Protein AF-A0A945CKW8-F1 (afdb_monomer)

Mean predicted aligned error: 10.87 Å

Foldseek 3Di:
DDDDDDDDDDPVVLVVLCVVCVVVVHDSVVSVVVVVCVVVVVVVVVVVVVVVVVVCVVVDDPPVDDDDDPVNVPDD

Sequence (76 aa):
MSKNVTIRLDEAVIKKCRHAAVETDKSLSQWIADELVKVVSAQDVEQAAKKRALRRLEAGFSLGGKPLTRGEIYAE

Secondary structure (DSSP, 8-state):
----------HHHHHHHHHHHHHTT--HHHHHHHHHHHHHHHHHHHHHHHHHHHHHHHH----SPPPPPHHHHS--

Solvent-accessible surface area (backbone atoms only — not comparable to full-atom values): 4828 Å² total; per-residue (Å²): 134,90,79,92,81,91,78,91,75,56,69,74,55,54,53,53,47,42,53,57,11,56,79,65,80,38,53,54,70,56,42,52,51,53,51,52,49,50,57,53,48,52,52,53,52,50,53,51,50,52,52,52,50,51,52,44,64,75,71,50,78,92,81,86,71,78,88,78,52,76,69,70,75,72,60,129

pLDDT: mean 85.08, std 8.34, range [43.47, 93.75]

Radius of gyration: 24.71 Å; Cα contacts (8 Å, |Δi|>4): 14; chains: 1; bounding box: 43×23×69 Å

Structure (mmCIF, N/CA/C/O backbone):
data_AF-A0A945CKW8-F1
#
_entry.id   AF-A0A945CKW8-F1
#
loop_
_atom_site.group_PDB
_atom_site.id
_atom_site.type_symbol
_atom_site.label_atom_id
_atom_site.label_alt_id
_atom_site.label_comp_id
_atom_site.label_asym_id
_atom_site.label_entity_id
_atom_site.label_seq_id
_atom_site.pdbx_PDB_ins_code
_atom_site.Cartn_x
_atom_site.Cartn_y
_atom_site.Cartn_z
_atom_site.occupancy
_atom_site.B_iso_or_equiv
_atom_site.auth_seq_id
_atom_site.auth_comp_id
_atom_site.auth_asym_id
_atom_site.auth_atom_id
_atom_site.pdbx_PDB_model_num
ATOM 1 N N . MET A 1 1 ? 12.756 2.368 14.749 1.00 43.47 1 MET A N 1
ATOM 2 C CA . MET A 1 1 ? 12.181 3.226 15.809 1.00 43.47 1 MET A CA 1
ATOM 3 C C . MET A 1 1 ? 10.718 3.462 15.478 1.00 43.47 1 MET A C 1
ATOM 5 O O . MET A 1 1 ? 10.452 4.105 14.471 1.00 43.47 1 MET A O 1
ATOM 9 N N . SER A 1 2 ? 9.786 2.899 16.249 1.00 67.69 2 SER A N 1
ATOM 10 C CA . SER A 1 2 ? 8.360 3.212 16.107 1.00 67.69 2 SER A CA 1
ATOM 11 C C . SER A 1 2 ? 8.062 4.554 16.786 1.00 67.69 2 SER A C 1
ATOM 13 O O . SER A 1 2 ? 8.576 4.836 17.867 1.00 67.69 2 SER A O 1
ATOM 15 N N . LYS A 1 3 ? 7.269 5.407 16.131 1.00 79.75 3 LYS A N 1
ATOM 16 C CA . LYS A 1 3 ? 6.740 6.653 16.704 1.00 79.75 3 LYS A CA 1
ATOM 17 C C . LYS A 1 3 ? 5.229 6.508 16.844 1.00 79.75 3 LYS A C 1
ATOM 19 O O . LYS A 1 3 ? 4.578 6.041 15.914 1.00 79.75 3 LYS A O 1
ATOM 24 N N . ASN A 1 4 ? 4.684 6.921 17.985 1.00 84.75 4 ASN A N 1
ATOM 25 C CA . ASN A 1 4 ? 3.241 6.913 18.212 1.00 84.75 4 ASN A CA 1
ATOM 26 C C . ASN A 1 4 ? 2.612 8.151 17.565 1.00 84.75 4 ASN A C 1
ATOM 28 O O . ASN A 1 4 ? 3.119 9.261 17.727 1.00 84.75 4 ASN A O 1
ATOM 32 N N . VAL A 1 5 ? 1.504 7.956 16.851 1.00 82.06 5 VAL A N 1
ATOM 33 C CA . VAL A 1 5 ? 0.734 9.027 16.208 1.00 82.06 5 VAL A CA 1
ATOM 34 C C . VAL A 1 5 ? -0.714 8.917 16.672 1.00 82.06 5 VAL A C 1
ATOM 36 O O . VAL A 1 5 ? -1.336 7.869 16.517 1.00 82.06 5 VAL A O 1
ATOM 39 N N . THR A 1 6 ? -1.251 9.998 17.237 1.00 88.06 6 THR A N 1
ATOM 40 C CA . THR A 1 6 ? -2.663 10.089 17.629 1.00 88.06 6 THR A CA 1
ATOM 41 C C . THR A 1 6 ? -3.439 10.792 16.526 1.00 88.06 6 THR A C 1
ATOM 43 O O . THR A 1 6 ? -3.128 11.930 16.182 1.00 88.06 6 THR A O 1
ATOM 46 N N . ILE A 1 7 ? -4.461 10.130 15.985 1.00 85.69 7 ILE A N 1
ATOM 47 C CA . ILE A 1 7 ? -5.290 10.649 14.891 1.00 85.69 7 ILE A CA 1
ATOM 48 C C . ILE A 1 7 ? -6.735 10.707 15.381 1.00 85.69 7 ILE A C 1
ATOM 50 O O . ILE A 1 7 ? -7.220 9.761 16.001 1.00 85.69 7 ILE A O 1
ATOM 54 N N . ARG A 1 8 ? -7.429 11.818 15.116 1.00 90.12 8 ARG A N 1
ATOM 55 C CA . ARG A 1 8 ? -8.879 11.906 15.323 1.00 90.12 8 ARG A CA 1
ATOM 56 C C . ARG A 1 8 ? -9.584 11.415 14.065 1.00 90.12 8 ARG A C 1
ATOM 58 O O . ARG A 1 8 ? -9.291 11.894 12.975 1.00 90.12 8 ARG A O 1
ATOM 65 N N . LEU A 1 9 ? -10.491 10.463 14.238 1.00 87.75 9 LEU A N 1
ATOM 66 C CA . LEU A 1 9 ? -11.300 9.869 13.179 1.00 87.75 9 LEU A CA 1
ATOM 67 C C . LEU A 1 9 ? -12.757 9.876 13.624 1.00 87.75 9 LEU A C 1
ATOM 69 O O . LEU A 1 9 ? -13.041 9.739 14.816 1.00 87.75 9 LEU A O 1
ATOM 73 N N . ASP A 1 10 ? -13.665 9.986 12.663 1.00 93.38 10 ASP A N 1
ATOM 74 C CA . ASP A 1 10 ? -15.091 9.881 12.942 1.00 93.38 10 ASP A CA 1
ATOM 75 C C . ASP A 1 10 ? -15.456 8.471 13.413 1.00 93.38 10 ASP A C 1
ATOM 77 O O . ASP A 1 10 ? -14.912 7.465 12.945 1.00 93.38 10 ASP A O 1
ATOM 81 N N . GLU A 1 11 ? -16.438 8.378 14.309 1.00 91.88 11 GLU A N 1
ATOM 82 C CA . GLU A 1 11 ? -16.868 7.100 14.886 1.00 91.88 11 GLU A CA 1
ATOM 83 C C . GLU A 1 11 ? -17.332 6.101 13.809 1.00 91.88 11 GLU A C 1
ATOM 85 O O . GLU A 1 11 ? -17.047 4.902 13.885 1.00 91.88 11 GLU A O 1
ATOM 90 N N . ALA A 1 12 ? -17.985 6.602 12.756 1.00 92.69 12 ALA A N 1
ATOM 91 C CA . ALA A 1 12 ? -18.402 5.797 11.613 1.00 92.69 12 ALA A CA 1
ATOM 92 C C . ALA A 1 12 ? -17.206 5.160 10.882 1.00 92.69 12 ALA A C 1
ATOM 94 O O . ALA A 1 12 ? -17.280 4.004 10.459 1.00 92.69 12 ALA A O 1
ATOM 95 N N . VAL A 1 13 ? -16.094 5.891 10.767 1.00 90.88 13 VAL A N 1
ATOM 96 C CA . VAL A 1 13 ? -14.859 5.399 10.147 1.00 90.88 13 VAL A CA 1
ATOM 97 C C . VAL A 1 13 ? -14.211 4.349 11.046 1.00 90.88 13 VAL A C 1
ATOM 99 O O . VAL A 1 13 ? -13.879 3.267 10.568 1.00 90.88 13 VAL A O 1
ATOM 102 N N . ILE A 1 14 ? -14.135 4.599 12.358 1.00 91.75 14 ILE A N 1
ATOM 103 C CA . ILE A 1 14 ? -13.572 3.647 13.330 1.00 91.75 14 ILE A CA 1
ATOM 104 C C . ILE A 1 14 ? -14.311 2.303 13.289 1.00 91.75 14 ILE A C 1
ATOM 106 O O . ILE A 1 14 ? -13.667 1.251 13.317 1.00 91.75 14 ILE A O 1
ATOM 110 N N . LYS A 1 15 ? -15.649 2.313 13.192 1.00 92.75 15 LYS A N 1
ATOM 111 C CA . LYS A 1 15 ? -16.443 1.079 13.066 1.00 92.75 15 LYS A CA 1
ATOM 112 C C . LYS A 1 15 ? -16.077 0.296 11.808 1.00 92.75 15 LYS A C 1
ATOM 114 O O . LYS A 1 15 ? -15.799 -0.897 11.905 1.00 92.75 15 LYS A O 1
ATOM 119 N N . LYS A 1 16 ? -16.015 0.957 10.649 1.00 91.88 16 LYS A N 1
ATOM 120 C CA . LYS A 1 16 ? -15.643 0.304 9.383 1.00 91.88 16 LYS A CA 1
ATOM 121 C C . LYS A 1 16 ? -14.221 -0.251 9.419 1.00 91.88 16 LYS A C 1
ATOM 123 O O . LYS A 1 16 ? -14.015 -1.399 9.041 1.00 91.88 16 LYS A O 1
ATOM 128 N N . CYS A 1 17 ? -13.264 0.517 9.939 1.00 90.44 17 CYS A N 1
ATOM 129 C CA . CYS A 1 17 ? -11.885 0.059 10.082 1.00 90.44 17 CYS A CA 1
ATOM 130 C C . CYS A 1 17 ? -11.780 -1.149 11.019 1.00 90.44 17 CYS A C 1
ATOM 132 O O . CYS A 1 17 ? -10.990 -2.048 10.761 1.00 90.44 17 CYS A O 1
ATOM 134 N N . ARG A 1 18 ? -12.592 -1.213 12.083 1.00 91.25 18 ARG A N 1
ATOM 135 C CA . ARG A 1 18 ? -12.620 -2.375 12.979 1.00 91.25 18 ARG A CA 1
ATOM 136 C C . ARG A 1 18 ? -13.142 -3.624 12.275 1.00 91.25 18 ARG A C 1
ATOM 138 O O . ARG A 1 18 ? -12.544 -4.677 12.443 1.00 91.25 18 ARG A O 1
ATOM 145 N N . HIS A 1 19 ? -14.210 -3.505 11.486 1.00 93.75 19 HIS A N 1
ATOM 146 C CA . HIS A 1 19 ? -14.701 -4.624 10.677 1.00 93.75 19 HIS A CA 1
ATOM 147 C C . HIS A 1 19 ? -13.625 -5.123 9.704 1.00 93.75 19 HIS A C 1
ATOM 149 O O . HIS A 1 19 ? -13.305 -6.307 9.721 1.00 93.75 19 HIS A O 1
ATOM 155 N N . ALA A 1 20 ? -12.985 -4.217 8.962 1.00 91.56 20 ALA A N 1
ATOM 156 C CA . ALA A 1 20 ? -11.920 -4.573 8.022 1.00 91.56 20 ALA A CA 1
ATOM 157 C C . ALA A 1 20 ? -10.678 -5.183 8.708 1.00 91.56 20 ALA A C 1
ATOM 159 O O . ALA A 1 20 ? -10.026 -6.074 8.163 1.00 91.56 20 ALA A O 1
ATOM 160 N N . ALA A 1 21 ? -10.350 -4.726 9.920 1.00 92.44 21 ALA A N 1
ATOM 161 C CA . ALA A 1 21 ? -9.263 -5.289 10.713 1.00 92.44 21 ALA A CA 1
ATOM 162 C C . ALA A 1 21 ? -9.578 -6.725 11.169 1.00 92.44 21 ALA A C 1
ATOM 164 O O . ALA A 1 21 ? -8.712 -7.592 11.085 1.00 92.44 21 ALA A O 1
ATOM 165 N N . VAL A 1 22 ? -10.823 -6.995 11.580 1.00 93.69 22 VAL A N 1
ATOM 166 C CA . VAL A 1 22 ? -11.277 -8.346 11.956 1.00 93.69 22 VAL A CA 1
ATOM 167 C C . VAL A 1 22 ? -11.278 -9.289 10.753 1.00 93.69 22 VAL A C 1
ATOM 169 O O . VAL A 1 22 ? -10.793 -10.405 10.873 1.00 93.69 22 VAL A O 1
ATOM 172 N N . GLU A 1 23 ? -11.736 -8.838 9.582 1.00 91.94 23 GLU A N 1
ATOM 173 C CA . GLU A 1 23 ? -11.704 -9.633 8.338 1.00 91.94 23 GLU A CA 1
ATOM 174 C C . GLU A 1 23 ? -10.287 -10.050 7.917 1.00 91.94 23 GLU A C 1
ATOM 176 O O . GLU A 1 23 ? -10.117 -10.995 7.151 1.00 91.94 23 GLU A O 1
ATOM 181 N N . THR A 1 24 ? -9.266 -9.345 8.406 1.00 89.50 24 THR A N 1
ATOM 182 C CA . THR A 1 24 ? -7.856 -9.597 8.088 1.00 89.50 24 THR A CA 1
ATOM 183 C C . THR A 1 24 ? -7.050 -10.129 9.276 1.00 89.50 24 THR A C 1
ATOM 185 O O . THR A 1 24 ? -5.821 -10.145 9.194 1.00 89.50 24 THR A O 1
ATOM 188 N N . ASP A 1 25 ? -7.719 -10.557 10.357 1.00 91.44 25 ASP A N 1
ATOM 189 C CA . ASP A 1 25 ? -7.116 -11.063 11.603 1.00 91.44 25 ASP A CA 1
ATOM 190 C C . ASP A 1 25 ? -6.048 -10.123 12.200 1.00 91.44 25 ASP A C 1
ATOM 192 O O . ASP A 1 25 ? -4.994 -10.538 12.692 1.00 91.44 25 ASP A O 1
ATOM 196 N N . LYS A 1 26 ? -6.306 -8.811 12.155 1.00 90.69 26 LYS A N 1
ATOM 197 C CA . LYS A 1 26 ? -5.383 -7.771 12.631 1.00 90.69 26 LYS A CA 1
ATOM 198 C C . LYS A 1 26 ? -6.004 -6.896 13.706 1.00 90.69 26 LYS A C 1
ATOM 200 O O . LYS A 1 26 ? -7.208 -6.653 13.755 1.00 90.69 26 LYS A O 1
ATOM 205 N N . SER A 1 27 ? -5.143 -6.337 14.555 1.00 92.00 27 SER A N 1
ATOM 206 C CA . SER A 1 27 ? -5.550 -5.228 15.419 1.00 92.00 27 SER A CA 1
ATOM 207 C C . SER A 1 27 ? -5.844 -3.979 14.582 1.00 92.00 27 SER A C 1
ATOM 209 O O . SER A 1 27 ? -5.240 -3.772 13.529 1.00 92.00 27 SER A O 1
ATOM 211 N N . LEU A 1 28 ? -6.727 -3.105 15.075 1.00 89.31 28 LEU A N 1
ATOM 212 C CA . LEU A 1 28 ? -7.066 -1.851 14.393 1.00 89.31 28 LEU A CA 1
ATOM 213 C C . LEU A 1 28 ? -5.816 -1.008 14.087 1.00 89.31 28 LEU A C 1
ATOM 215 O O . LEU A 1 28 ? -5.657 -0.522 12.973 1.00 89.31 28 LEU A O 1
ATOM 219 N N . SER A 1 29 ? -4.910 -0.868 15.057 1.00 88.50 29 SER A N 1
ATOM 220 C CA . SER A 1 29 ? -3.677 -0.090 14.893 1.00 88.50 29 SER A CA 1
ATOM 221 C C . SER A 1 29 ? -2.749 -0.688 13.836 1.00 88.50 29 SER A C 1
ATOM 223 O O . SER A 1 29 ? -2.167 0.054 1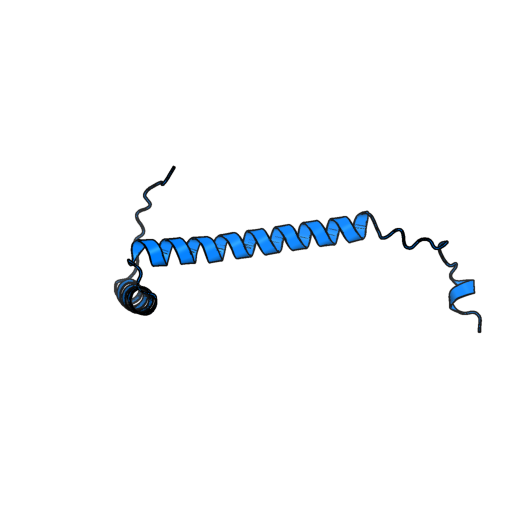3.050 1.00 88.50 29 SER A O 1
ATOM 225 N N . GLN A 1 30 ? -2.625 -2.018 13.797 1.00 89.94 30 GLN A N 1
ATOM 226 C CA . GLN A 1 30 ? -1.807 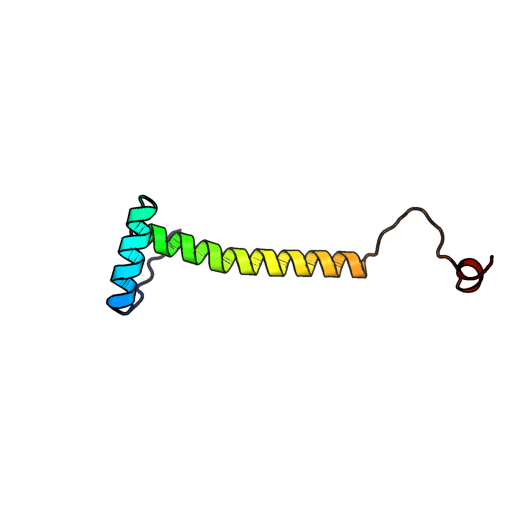-2.703 12.796 1.00 89.94 30 GLN A CA 1
ATOM 227 C C . GLN A 1 30 ? -2.426 -2.597 11.401 1.00 89.94 30 GLN A C 1
ATOM 229 O O . GLN A 1 30 ? -1.718 -2.302 10.447 1.00 89.94 30 GLN A O 1
ATOM 234 N N . TRP A 1 31 ? -3.746 -2.762 11.286 1.00 93.50 31 TRP A N 1
ATOM 235 C CA . TRP A 1 31 ? -4.457 -2.601 10.020 1.00 93.50 31 TRP A CA 1
ATOM 236 C C . TRP A 1 31 ? -4.289 -1.185 9.450 1.00 93.50 31 TRP A C 1
ATOM 238 O O . TRP A 1 31 ? -3.956 -1.025 8.279 1.00 93.50 31 TRP A O 1
ATOM 248 N N . ILE A 1 32 ? -4.431 -0.157 10.296 1.00 90.69 32 ILE A N 1
ATOM 249 C CA . ILE A 1 32 ? -4.219 1.243 9.901 1.00 90.69 32 ILE A CA 1
ATOM 250 C C . ILE A 1 32 ? -2.765 1.479 9.470 1.00 90.69 32 ILE A C 1
ATOM 252 O O . ILE A 1 32 ? -2.528 2.144 8.462 1.00 90.69 32 ILE A O 1
ATOM 256 N N . ALA A 1 33 ? -1.793 0.944 10.215 1.00 89.62 33 ALA A N 1
ATOM 257 C CA . ALA A 1 33 ? -0.379 1.083 9.877 1.00 89.62 33 ALA A CA 1
ATOM 258 C C . ALA A 1 33 ? -0.054 0.443 8.520 1.00 89.62 33 ALA A C 1
ATOM 260 O O . ALA A 1 33 ? 0.610 1.069 7.695 1.00 89.62 33 ALA A O 1
ATOM 261 N N . ASP A 1 34 ? -0.565 -0.762 8.267 1.00 90.25 34 ASP A N 1
ATOM 262 C CA . ASP A 1 34 ? -0.367 -1.466 7.001 1.00 90.25 34 ASP A CA 1
ATOM 263 C C . ASP A 1 34 ? -0.968 -0.687 5.826 1.00 90.25 34 ASP A C 1
ATOM 265 O O . ASP A 1 34 ? -0.342 -0.573 4.771 1.00 90.25 34 ASP A O 1
ATOM 269 N N . GLU A 1 35 ? -2.158 -0.112 6.002 1.00 90.75 35 GLU A N 1
ATOM 270 C CA . GLU A 1 35 ? -2.810 0.669 4.952 1.00 90.75 35 GLU A CA 1
ATOM 271 C C . GLU A 1 35 ? -2.054 1.973 4.656 1.00 90.75 35 GLU A C 1
ATOM 273 O O . GLU A 1 35 ? -1.844 2.324 3.496 1.00 90.75 35 GLU A O 1
ATOM 278 N N . LEU A 1 36 ? -1.535 2.645 5.689 1.00 89.12 36 LEU A N 1
ATOM 279 C CA . LEU A 1 36 ? -0.632 3.791 5.533 1.00 89.12 36 LEU A CA 1
ATOM 280 C C . LEU A 1 36 ? 0.638 3.418 4.762 1.00 89.12 36 LEU A C 1
ATOM 282 O O . LEU A 1 36 ? 1.047 4.151 3.861 1.00 89.12 36 LEU A O 1
ATOM 286 N N . VAL A 1 37 ? 1.241 2.269 5.075 1.00 89.00 37 VAL A N 1
ATOM 287 C CA . VAL A 1 37 ? 2.420 1.772 4.354 1.00 89.00 37 VAL A CA 1
ATOM 288 C C . VAL A 1 3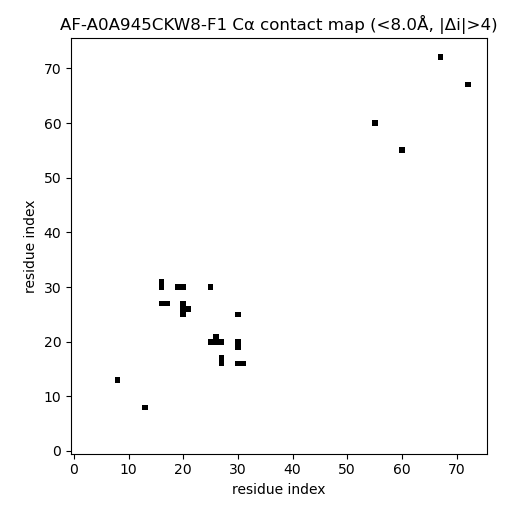7 ? 2.088 1.519 2.887 1.00 89.00 37 VAL A C 1
ATOM 290 O O . VAL A 1 37 ? 2.872 1.907 2.022 1.00 89.00 37 VAL A O 1
ATOM 293 N N . LYS A 1 38 ? 0.930 0.928 2.570 1.00 88.94 38 LYS A N 1
ATOM 294 C CA . LYS A 1 38 ? 0.498 0.736 1.175 1.00 88.94 38 LYS A CA 1
ATOM 295 C C . LYS A 1 38 ? 0.356 2.060 0.429 1.00 88.94 38 LYS A C 1
ATOM 297 O O . LYS A 1 38 ? 0.863 2.176 -0.681 1.00 88.94 38 LYS A O 1
ATOM 302 N N . VAL A 1 39 ? -0.285 3.059 1.035 1.00 88.44 39 VAL A N 1
ATOM 303 C CA . VAL A 1 39 ? -0.476 4.375 0.403 1.00 88.44 39 VAL A CA 1
ATOM 304 C C . VAL A 1 39 ? 0.868 5.053 0.120 1.00 88.44 39 VAL A C 1
ATOM 306 O O . VAL A 1 39 ? 1.089 5.530 -0.992 1.00 88.44 39 VAL A O 1
ATOM 309 N N . VAL A 1 40 ? 1.787 5.052 1.089 1.00 85.31 40 VAL A N 1
ATOM 310 C CA . VAL A 1 40 ? 3.114 5.671 0.923 1.00 85.31 40 VAL A CA 1
ATOM 311 C C . VAL A 1 40 ? 3.964 4.893 -0.084 1.00 85.31 40 VAL A C 1
ATOM 313 O O . VAL A 1 40 ? 4.542 5.478 -0.995 1.00 85.31 40 VAL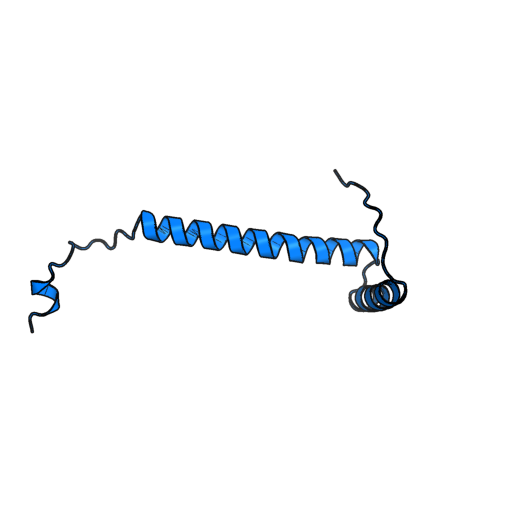 A O 1
ATOM 316 N N . SER A 1 41 ? 3.994 3.563 0.022 1.00 84.94 41 SER A N 1
ATOM 317 C CA . SER A 1 41 ? 4.773 2.721 -0.893 1.00 84.94 41 SER A CA 1
ATOM 318 C C . SER A 1 41 ? 4.268 2.783 -2.333 1.00 84.94 41 SER A C 1
ATOM 320 O O . SER A 1 41 ? 5.082 2.750 -3.251 1.00 84.94 41 SER A O 1
ATOM 322 N N . ALA A 1 42 ? 2.960 2.926 -2.559 1.00 80.88 42 ALA A N 1
ATOM 323 C CA . ALA A 1 42 ? 2.416 3.131 -3.897 1.00 80.88 42 ALA A CA 1
ATOM 324 C C . ALA A 1 42 ? 2.972 4.415 -4.536 1.00 80.88 42 ALA A C 1
ATOM 326 O O . ALA A 1 42 ? 3.394 4.389 -5.694 1.00 80.88 42 ALA A O 1
ATOM 327 N N . GLN A 1 43 ? 3.059 5.504 -3.765 1.00 75.56 43 GLN A N 1
ATOM 328 C CA . GLN A 1 43 ? 3.671 6.750 -4.230 1.00 75.56 43 GLN A CA 1
ATOM 329 C C . GLN A 1 43 ? 5.170 6.584 -4.499 1.00 75.56 43 GLN A C 1
ATOM 331 O O . GLN A 1 43 ? 5.657 7.022 -5.542 1.00 75.56 43 GLN A O 1
ATOM 336 N N . ASP A 1 44 ? 5.903 5.910 -3.612 1.00 78.00 44 ASP A N 1
ATOM 337 C CA . ASP A 1 44 ? 7.338 5.666 -3.801 1.00 78.00 44 ASP A CA 1
ATOM 338 C C . ASP A 1 44 ? 7.620 4.813 -5.044 1.00 78.00 44 ASP A C 1
ATOM 340 O O . ASP A 1 44 ? 8.546 5.099 -5.810 1.00 78.00 44 ASP A O 1
ATOM 344 N N . VAL A 1 45 ? 6.806 3.779 -5.279 1.00 77.81 45 VAL A N 1
ATOM 345 C CA . VAL A 1 45 ? 6.908 2.914 -6.460 1.00 77.81 45 VAL A CA 1
ATOM 346 C C . VAL A 1 45 ? 6.634 3.708 -7.733 1.00 77.81 45 VAL A C 1
ATOM 348 O O . VAL A 1 45 ? 7.397 3.578 -8.694 1.00 77.81 45 VAL A O 1
ATOM 351 N N . GLU A 1 46 ? 5.606 4.557 -7.745 1.00 76.94 46 GLU A N 1
ATOM 352 C CA . GLU A 1 46 ? 5.293 5.417 -8.888 1.00 76.94 46 GLU A CA 1
ATOM 353 C C . GLU A 1 46 ? 6.454 6.374 -9.199 1.00 76.94 46 GLU A C 1
ATOM 355 O O . GLU A 1 46 ? 6.929 6.443 -10.339 1.00 76.94 46 GLU A O 1
ATOM 360 N N . GLN A 1 47 ? 6.983 7.057 -8.181 1.00 80.19 47 GLN A N 1
ATOM 361 C CA . GLN A 1 47 ? 8.113 7.974 -8.344 1.00 80.19 47 GLN A CA 1
ATOM 362 C C . GLN A 1 47 ? 9.376 7.244 -8.817 1.00 80.19 47 GLN A C 1
ATOM 364 O O . GLN A 1 47 ? 10.081 7.717 -9.717 1.00 80.19 47 GLN A O 1
ATOM 369 N N . ALA A 1 48 ? 9.656 6.060 -8.269 1.00 81.62 48 ALA A N 1
ATOM 370 C CA . ALA A 1 48 ? 10.786 5.239 -8.686 1.00 81.62 48 ALA A CA 1
ATOM 371 C C . ALA A 1 48 ? 10.638 4.746 -10.136 1.00 81.62 48 ALA A C 1
ATOM 373 O O . ALA A 1 48 ? 11.615 4.757 -10.896 1.00 81.62 48 ALA A O 1
ATOM 374 N N . ALA A 1 49 ? 9.430 4.342 -10.540 1.00 83.25 49 ALA A N 1
ATOM 375 C CA . ALA A 1 49 ? 9.123 3.939 -11.907 1.00 83.25 49 ALA A CA 1
ATOM 376 C C . ALA A 1 49 ? 9.305 5.110 -12.883 1.00 83.25 49 ALA A C 1
ATOM 378 O O . ALA A 1 49 ? 10.010 4.965 -13.886 1.00 83.25 49 ALA A O 1
ATOM 379 N N . LYS A 1 50 ? 8.774 6.291 -12.542 1.00 87.75 50 LYS A N 1
ATOM 380 C CA . LYS A 1 50 ? 8.928 7.521 -13.328 1.00 87.75 50 LYS A CA 1
ATOM 381 C C . LYS A 1 50 ? 10.395 7.912 -13.492 1.00 87.75 50 LYS A C 1
ATOM 383 O O . LYS A 1 50 ? 10.848 8.156 -14.610 1.00 87.75 50 LYS A O 1
ATOM 388 N N . LYS A 1 51 ? 11.170 7.891 -12.403 1.00 90.12 51 LYS A N 1
ATOM 389 C CA . LYS A 1 51 ? 12.611 8.182 -12.431 1.00 90.12 51 LYS A CA 1
ATOM 390 C C . LYS A 1 51 ? 13.378 7.195 -13.315 1.00 90.12 51 LYS A C 1
ATOM 392 O O . LYS A 1 51 ? 14.251 7.605 -14.077 1.00 90.12 51 LYS A O 1
ATOM 397 N N . ARG A 1 52 ? 13.053 5.897 -13.252 1.00 85.38 52 ARG A N 1
ATOM 398 C CA . ARG A 1 52 ? 13.658 4.880 -14.133 1.00 85.38 52 ARG A CA 1
ATOM 399 C C . ARG A 1 52 ? 13.298 5.099 -15.600 1.00 85.38 52 ARG A C 1
ATOM 401 O O . ARG A 1 52 ? 14.173 4.935 -16.445 1.00 85.38 52 ARG A O 1
ATOM 408 N N . ALA A 1 53 ? 12.047 5.444 -15.897 1.00 88.81 53 ALA A N 1
ATOM 409 C CA . ALA A 1 53 ? 11.593 5.708 -17.258 1.00 88.81 53 ALA A CA 1
ATOM 410 C C . ALA A 1 53 ? 12.306 6.927 -17.861 1.00 88.81 53 ALA A C 1
ATOM 412 O O . ALA A 1 53 ? 12.868 6.815 -18.947 1.00 88.81 53 ALA A O 1
ATOM 413 N N . LEU A 1 54 ? 12.381 8.041 -17.124 1.00 92.69 54 LEU A N 1
ATOM 414 C CA . LEU A 1 54 ? 13.119 9.234 -17.553 1.00 92.69 54 LEU A CA 1
ATOM 415 C C . LEU A 1 54 ? 14.597 8.929 -17.800 1.00 92.69 54 LEU A C 1
ATOM 417 O O . LEU A 1 54 ? 15.105 9.223 -18.875 1.00 92.69 54 LEU A O 1
ATOM 421 N N . ARG A 1 55 ? 15.255 8.219 -16.874 1.00 90.56 55 ARG A N 1
ATOM 422 C CA . ARG A 1 55 ? 16.660 7.826 -17.056 1.00 90.56 55 ARG A CA 1
ATOM 423 C C . ARG A 1 55 ? 16.871 6.962 -18.303 1.00 90.56 55 ARG A C 1
ATOM 425 O O . ARG A 1 55 ? 17.915 7.055 -18.936 1.00 90.56 55 ARG A O 1
ATOM 432 N N . ARG A 1 56 ? 15.913 6.090 -18.641 1.00 88.06 56 ARG A N 1
ATOM 433 C CA . ARG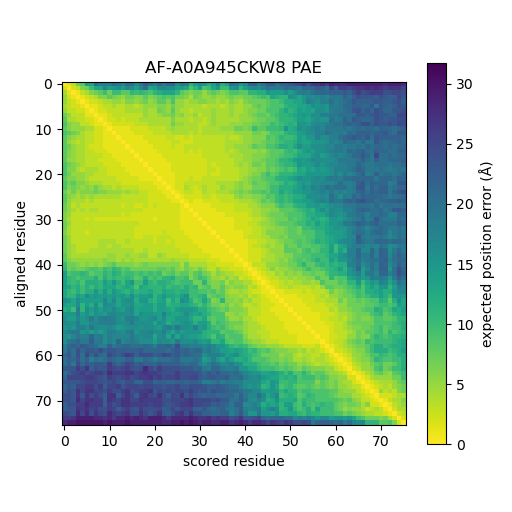 A 1 56 ? 15.967 5.265 -19.862 1.00 88.06 56 ARG A CA 1
ATOM 434 C C . ARG A 1 56 ? 15.800 6.104 -21.127 1.00 88.06 56 ARG A C 1
ATOM 436 O O . ARG A 1 56 ? 16.478 5.822 -22.105 1.00 88.06 56 ARG A O 1
ATOM 443 N N . LEU A 1 57 ? 14.930 7.112 -21.104 1.00 88.62 57 LEU A N 1
ATOM 444 C CA . LEU A 1 57 ? 14.762 8.039 -22.225 1.00 88.62 57 LEU A CA 1
ATOM 445 C C . LEU A 1 57 ? 16.018 8.892 -22.439 1.00 88.62 57 LEU A C 1
ATOM 447 O O . LEU A 1 57 ? 16.473 9.014 -23.568 1.00 88.62 57 LEU A O 1
ATOM 451 N N . GLU A 1 58 ? 16.601 9.422 -21.362 1.00 88.25 58 GLU A N 1
ATOM 452 C CA . GLU A 1 58 ? 17.814 10.252 -21.415 1.00 88.25 58 GLU A CA 1
ATOM 453 C C . GLU A 1 58 ? 19.054 9.462 -21.843 1.00 88.25 58 GLU A C 1
ATOM 455 O O . GLU A 1 58 ? 19.831 9.930 -22.670 1.00 88.25 58 GLU A O 1
ATOM 460 N N . ALA A 1 59 ? 19.251 8.260 -21.290 1.00 88.06 59 ALA A N 1
ATOM 461 C CA . ALA A 1 59 ? 20.394 7.422 -21.646 1.00 88.06 59 ALA A CA 1
ATOM 462 C C . ALA A 1 59 ? 20.246 6.783 -23.037 1.00 88.06 59 ALA A C 1
ATOM 464 O O . ALA A 1 59 ? 21.248 6.442 -23.667 1.00 88.06 59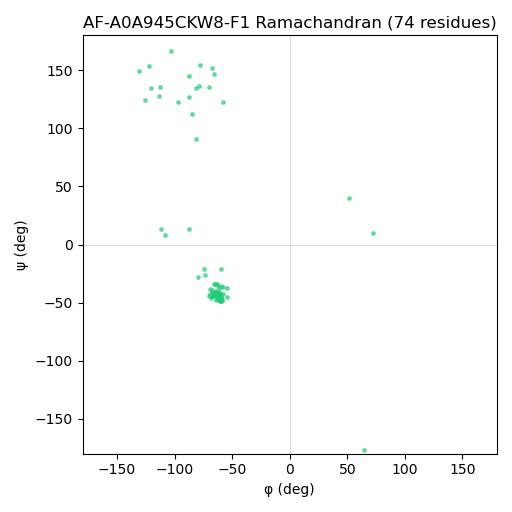 ALA A O 1
ATOM 465 N N . GLY A 1 60 ? 19.007 6.589 -23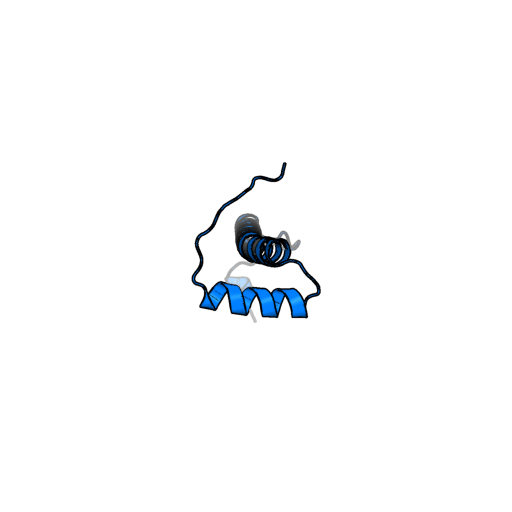.499 1.00 80.44 60 GLY A N 1
ATOM 466 C CA . GLY A 1 60 ? 18.706 5.773 -24.668 1.00 80.44 60 GLY A CA 1
ATOM 467 C C . GLY A 1 60 ? 19.070 4.296 -24.465 1.00 80.44 60 GLY A C 1
ATOM 468 O O . GLY A 1 60 ? 19.509 3.865 -23.395 1.00 80.44 60 GLY A O 1
ATOM 469 N N . PHE A 1 61 ? 18.883 3.492 -25.510 1.00 79.69 61 PHE A N 1
ATOM 470 C CA . PHE A 1 61 ? 19.326 2.098 -25.539 1.00 79.69 61 PHE A CA 1
ATOM 471 C C . PHE A 1 61 ? 20.428 1.931 -26.581 1.00 79.69 61 PHE A C 1
ATOM 473 O O . PHE A 1 61 ? 20.243 2.282 -27.745 1.00 79.69 61 PHE A O 1
ATOM 480 N N . SER A 1 62 ? 21.559 1.347 -26.181 1.00 77.31 62 SER A N 1
ATOM 481 C CA . SER A 1 62 ? 22.575 0.898 -27.135 1.00 77.31 62 SER A CA 1
ATOM 482 C C . SER A 1 62 ? 22.157 -0.460 -27.689 1.00 77.31 62 SER A C 1
ATOM 484 O O . SER A 1 62 ? 22.438 -1.501 -27.100 1.00 77.31 62 SER A O 1
ATOM 486 N N . LEU A 1 63 ? 21.421 -0.441 -28.799 1.00 84.12 63 LEU A N 1
ATOM 487 C CA . LEU A 1 63 ? 20.901 -1.645 -29.457 1.00 84.12 63 LEU A CA 1
ATOM 488 C C . LEU A 1 63 ? 21.895 -2.256 -30.463 1.00 84.12 63 LEU A C 1
ATOM 490 O O . LEU A 1 63 ? 21.516 -3.099 -31.267 1.00 84.12 63 LEU A O 1
ATOM 494 N N . GLY A 1 64 ? 23.163 -1.829 -30.442 1.00 80.06 64 GLY A N 1
ATOM 495 C CA . GLY A 1 64 ? 24.219 -2.375 -31.306 1.00 80.06 64 GLY A CA 1
ATOM 496 C C . GLY A 1 64 ? 24.118 -1.991 -32.789 1.00 80.06 64 GLY A C 1
ATOM 497 O O . GLY A 1 64 ? 24.850 -2.544 -33.604 1.00 80.06 64 GLY A O 1
ATOM 498 N N . GLY A 1 65 ? 23.237 -1.052 -33.147 1.00 81.75 65 GLY A N 1
ATOM 499 C CA . GLY A 1 65 ? 23.059 -0.549 -34.513 1.00 81.75 65 GLY A CA 1
ATOM 500 C C . GLY A 1 65 ? 23.691 0.825 -34.748 1.00 81.75 65 GLY A C 1
ATOM 501 O O . GLY A 1 65 ? 24.034 1.543 -33.808 1.00 81.75 65 GLY A O 1
ATOM 502 N N . LYS A 1 66 ? 23.816 1.212 -36.021 1.00 79.75 66 LYS A N 1
ATOM 503 C CA . LYS A 1 66 ? 24.125 2.595 -36.413 1.00 79.75 66 LYS A CA 1
ATOM 504 C C . LYS A 1 66 ? 22.817 3.394 -36.525 1.00 79.75 66 LYS A C 1
ATOM 506 O O . LYS A 1 66 ? 21.812 2.809 -36.929 1.00 79.75 66 LYS A O 1
ATOM 511 N N . PRO A 1 67 ? 22.798 4.694 -36.177 1.00 77.12 67 PRO A N 1
ATOM 512 C CA . PRO A 1 67 ? 21.620 5.531 -36.381 1.00 77.12 67 PRO A CA 1
ATOM 513 C C . PRO A 1 67 ? 21.239 5.532 -37.863 1.00 77.12 67 PRO A C 1
ATOM 515 O O . PRO A 1 67 ? 22.067 5.883 -38.701 1.00 77.12 67 PRO A O 1
ATOM 518 N N . LEU A 1 68 ? 20.007 5.130 -38.172 1.00 81.69 68 LEU A N 1
ATOM 519 C CA . LEU A 1 68 ? 19.470 5.198 -39.528 1.00 81.69 68 LE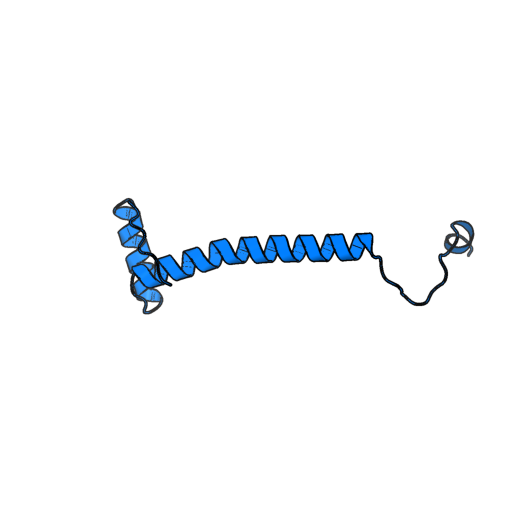U A CA 1
ATOM 520 C C . LEU A 1 68 ? 19.232 6.659 -39.905 1.00 81.69 68 LEU A C 1
ATOM 522 O O . LEU A 1 68 ? 18.675 7.444 -39.130 1.00 81.69 68 LEU A O 1
ATOM 526 N N . THR A 1 69 ? 19.631 7.024 -41.113 1.00 82.81 69 THR A N 1
ATOM 527 C CA . THR A 1 69 ? 19.276 8.308 -41.705 1.00 82.81 69 THR A CA 1
ATOM 528 C C . THR A 1 69 ? 17.842 8.266 -42.220 1.00 82.81 69 THR A C 1
ATOM 530 O O . THR A 1 69 ? 17.304 7.214 -42.564 1.00 82.81 69 THR A O 1
ATOM 533 N N . ARG A 1 70 ? 17.195 9.436 -42.308 1.00 78.56 70 ARG A N 1
ATOM 534 C CA . ARG A 1 70 ? 15.812 9.532 -42.796 1.00 78.56 70 ARG A CA 1
ATOM 535 C C . ARG A 1 70 ? 15.644 8.881 -4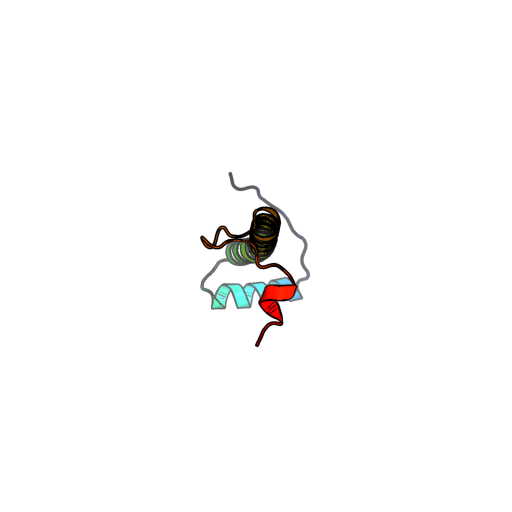4.175 1.00 78.56 70 ARG A C 1
ATOM 537 O O . ARG A 1 70 ? 14.623 8.258 -44.402 1.00 78.56 70 ARG A O 1
ATOM 544 N N . GLY A 1 71 ? 16.631 9.000 -45.065 1.00 84.00 71 GLY A N 1
ATOM 545 C CA . GLY A 1 71 ? 16.577 8.410 -46.408 1.00 84.00 71 GLY A CA 1
ATOM 546 C C . GLY A 1 71 ? 16.573 6.879 -46.412 1.00 84.00 71 GLY A C 1
ATOM 547 O O . GLY A 1 71 ? 15.879 6.287 -47.226 1.00 84.00 71 GLY A O 1
ATOM 548 N N . GLU A 1 72 ? 17.268 6.244 -45.467 1.00 81.25 72 GLU A N 1
ATOM 549 C CA . GLU A 1 72 ? 17.333 4.778 -45.341 1.00 81.25 72 GLU A CA 1
ATOM 550 C C . GLU A 1 72 ? 16.037 4.172 -44.781 1.00 81.25 72 GLU A C 1
ATOM 552 O O . GLU A 1 72 ? 15.777 2.993 -44.982 1.00 81.25 72 GLU A O 1
ATOM 557 N N . ILE A 1 73 ? 15.209 4.968 -44.092 1.00 82.31 73 ILE A N 1
ATOM 558 C CA . ILE A 1 73 ? 13.927 4.517 -43.521 1.00 82.31 73 ILE A CA 1
ATOM 559 C C . ILE A 1 73 ? 12.816 4.458 -44.584 1.00 82.31 73 ILE A C 1
ATOM 561 O O . ILE A 1 73 ? 11.882 3.675 -44.441 1.00 82.31 73 ILE A O 1
ATOM 565 N N . TYR A 1 74 ? 12.899 5.285 -45.632 1.00 78.44 74 TYR A N 1
ATOM 566 C CA . TYR A 1 74 ? 11.869 5.394 -46.679 1.00 78.44 74 TYR A CA 1
ATOM 567 C C . TYR A 1 74 ? 12.297 4.798 -48.027 1.00 78.44 74 TYR A C 1
ATOM 569 O O . TYR A 1 74 ? 11.599 4.996 -49.019 1.00 78.44 74 TYR A O 1
ATOM 577 N N . ALA A 1 75 ? 13.441 4.116 -48.087 1.00 66.56 75 ALA A N 1
ATOM 578 C CA . ALA A 1 75 ? 13.871 3.419 -49.291 1.00 66.56 75 ALA A CA 1
ATOM 579 C C . ALA A 1 75 ? 13.232 2.019 -49.325 1.00 66.56 75 ALA A C 1
ATOM 581 O O . ALA A 1 75 ? 13.535 1.193 -48.465 1.00 66.56 75 ALA A O 1
ATOM 582 N N . GLU A 1 76 ? 12.325 1.800 -50.285 1.00 56.44 76 GLU A N 1
ATOM 583 C CA . GLU A 1 76 ? 11.846 0.469 -50.704 1.00 56.44 76 GLU A CA 1
ATOM 584 C C . GLU A 1 76 ? 12.949 -0.336 -51.401 1.00 56.44 76 GLU A C 1
ATOM 586 O O . GLU A 1 76 ? 13.703 0.262 -52.209 1.00 56.44 76 GLU A O 1
#